Protein AF-A0A967UTP0-F1 (afdb_monomer)

Nearest PDB structures (foldseek):
  7y9i-assembly1_A  TM=1.629E-01  e=2.357E+00  Arabidopsis thaliana

Structure (mmCIF, N/CA/C/O backbone):
data_AF-A0A967UTP0-F1
#
_entry.id   AF-A0A967UTP0-F1
#
loop_
_atom_site.group_PDB
_atom_site.id
_atom_site.type_symbol
_atom_site.label_atom_id
_atom_site.label_alt_id
_atom_site.label_comp_id
_atom_site.label_asym_id
_atom_site.label_entity_id
_atom_site.label_seq_id
_atom_site.pdbx_PDB_ins_code
_atom_site.Cartn_x
_atom_site.Cartn_y
_atom_site.Cartn_z
_atom_site.occupancy
_atom_site.B_iso_or_equiv
_atom_site.auth_seq_id
_atom_site.auth_comp_id
_atom_site.auth_asym_id
_atom_site.auth_atom_id
_atom_site.pdbx_PDB_model_num
ATOM 1 N N . ALA A 1 1 ? -14.247 -12.650 -1.563 1.00 71.12 1 ALA A N 1
ATOM 2 C CA . ALA A 1 1 ? -13.526 -12.129 -0.381 1.00 71.12 1 ALA A CA 1
ATOM 3 C C . ALA A 1 1 ? -13.876 -10.672 -0.043 1.00 71.12 1 ALA A C 1
ATOM 5 O O . ALA A 1 1 ? -14.569 -10.024 -0.822 1.00 71.12 1 ALA A O 1
ATOM 6 N N . ASP A 1 2 ? -13.394 -10.163 1.104 1.00 83.12 2 ASP A N 1
ATOM 7 C CA . ASP A 1 2 ? -13.411 -8.725 1.447 1.00 83.12 2 ASP A CA 1
ATOM 8 C C . ASP A 1 2 ? -12.171 -7.983 0.901 1.00 83.12 2 ASP A C 1
ATOM 10 O O . ASP A 1 2 ? -12.246 -6.788 0.602 1.00 83.12 2 ASP A O 1
ATOM 14 N N . LEU A 1 3 ? -11.062 -8.710 0.730 1.00 87.00 3 LEU A N 1
ATOM 15 C CA . LEU A 1 3 ? -9.827 -8.279 0.077 1.00 87.00 3 LEU A CA 1
ATOM 16 C C . LEU A 1 3 ? -9.417 -9.326 -0.962 1.00 87.00 3 LEU A C 1
ATOM 18 O O . LEU A 1 3 ? -9.275 -10.500 -0.623 1.00 87.00 3 LEU A O 1
ATOM 22 N N . VAL A 1 4 ? -9.203 -8.899 -2.205 1.00 87.00 4 VAL A N 1
ATOM 23 C CA . VAL A 1 4 ? -8.601 -9.732 -3.254 1.00 87.00 4 VAL A CA 1
ATOM 24 C C . VAL A 1 4 ? -7.264 -9.123 -3.652 1.00 87.00 4 VAL A C 1
ATOM 26 O O . VAL A 1 4 ? -7.212 -7.946 -4.020 1.00 87.00 4 VAL A O 1
ATOM 29 N N . VAL A 1 5 ? -6.190 -9.908 -3.582 1.00 87.75 5 VAL A N 1
ATOM 30 C CA . VAL A 1 5 ? -4.840 -9.495 -3.981 1.00 87.75 5 VAL A CA 1
ATOM 31 C C . VAL A 1 5 ? -4.434 -10.245 -5.239 1.00 87.75 5 VAL A C 1
ATOM 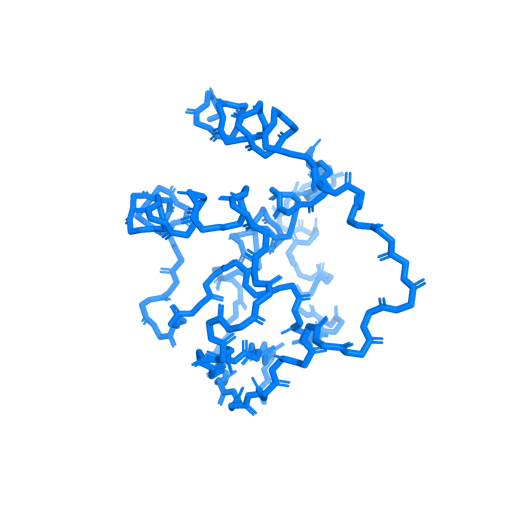33 O O . VAL A 1 5 ? -4.518 -11.470 -5.299 1.00 87.75 5 VAL A O 1
ATOM 36 N N . ALA A 1 6 ? -3.985 -9.515 -6.257 1.00 85.88 6 ALA A N 1
ATOM 37 C CA . ALA A 1 6 ? -3.407 -10.154 -7.424 1.00 85.88 6 ALA A CA 1
ATOM 38 C C . ALA A 1 6 ? -1.983 -10.616 -7.100 1.00 85.88 6 ALA A C 1
ATOM 40 O O . ALA A 1 6 ? -1.111 -9.788 -6.819 1.00 85.88 6 ALA A O 1
ATOM 41 N N . ARG A 1 7 ? -1.739 -11.924 -7.172 1.00 83.00 7 ARG A N 1
ATOM 42 C CA . ARG A 1 7 ? -0.394 -12.497 -7.119 1.00 83.00 7 ARG A CA 1
ATOM 43 C C . ARG A 1 7 ? 0.233 -12.336 -8.496 1.00 83.00 7 ARG A C 1
ATOM 45 O O . ARG A 1 7 ? -0.271 -12.905 -9.461 1.00 83.00 7 ARG A O 1
ATOM 52 N N . GLN A 1 8 ? 1.308 -11.559 -8.593 1.00 77.38 8 GLN A N 1
ATOM 53 C CA . GLN A 1 8 ? 2.049 -11.465 -9.847 1.00 77.38 8 GLN A CA 1
ATOM 54 C C . GLN A 1 8 ? 2.750 -12.798 -10.109 1.00 77.38 8 GLN A C 1
ATOM 56 O O . GLN A 1 8 ? 3.511 -13.270 -9.267 1.00 77.38 8 GLN A O 1
ATOM 61 N N . GLU A 1 9 ? 2.486 -13.403 -11.261 1.00 70.62 9 GLU A N 1
ATOM 62 C CA . GLU A 1 9 ? 3.318 -14.497 -11.756 1.00 70.62 9 GLU A CA 1
ATOM 63 C C . GLU A 1 9 ? 4.557 -13.894 -12.417 1.00 70.62 9 GLU A C 1
ATOM 65 O O . GLU A 1 9 ? 4.444 -12.993 -13.253 1.00 70.62 9 GLU A O 1
ATOM 70 N N . ASP A 1 10 ? 5.737 -14.323 -11.958 1.00 58.62 10 ASP A N 1
ATOM 71 C CA . ASP A 1 10 ? 7.025 -13.726 -12.306 1.00 58.62 10 ASP A CA 1
ATOM 72 C C . ASP A 1 10 ? 7.353 -13.938 -13.791 1.00 58.62 10 ASP A C 1
ATOM 74 O O . ASP A 1 10 ? 8.034 -14.875 -14.193 1.00 58.62 10 ASP A O 1
ATOM 78 N N . SER A 1 11 ? 6.882 -13.014 -14.623 1.00 56.06 11 SER A N 1
ATOM 79 C CA . SER A 1 11 ? 7.533 -12.681 -15.884 1.00 56.06 11 SER A CA 1
ATOM 80 C C . SER A 1 11 ? 8.600 -11.632 -15.570 1.00 56.06 11 SER A C 1
ATOM 82 O O . SER A 1 11 ? 8.323 -10.435 -15.517 1.00 56.06 11 SER A O 1
ATOM 84 N N . ASP A 1 12 ? 9.824 -12.092 -15.300 1.00 56.06 12 ASP A N 1
ATOM 85 C CA . ASP A 1 12 ? 10.982 -11.251 -14.942 1.00 56.06 12 ASP A CA 1
ATOM 86 C C . ASP A 1 12 ? 11.432 -10.303 -16.081 1.00 56.06 12 ASP A C 1
ATOM 88 O O . ASP A 1 12 ? 12.291 -9.432 -15.897 1.00 56.06 12 ASP A O 1
ATOM 92 N N . GLU A 1 13 ? 10.833 -10.427 -17.267 1.00 58.69 13 GLU A N 1
ATOM 93 C CA . GLU A 1 13 ? 11.103 -9.584 -18.425 1.00 58.69 13 GLU A CA 1
ATOM 94 C C . GLU A 1 13 ? 10.598 -8.145 -18.226 1.00 58.69 13 GLU A C 1
ATOM 96 O O . GLU A 1 13 ? 9.406 -7.853 -18.146 1.00 58.69 13 GLU A O 1
ATOM 101 N N . GLY A 1 14 ? 11.542 -7.199 -18.166 1.00 59.12 14 GLY A N 1
ATOM 102 C CA . GLY A 1 14 ? 11.248 -5.763 -18.185 1.00 59.12 14 GLY A CA 1
ATOM 103 C C . GLY A 1 14 ? 10.900 -5.132 -16.832 1.00 59.12 14 GLY A C 1
ATOM 104 O O . GLY A 1 14 ? 10.535 -3.949 -16.792 1.00 59.12 14 GLY A O 1
ATOM 105 N N . VAL A 1 15 ? 11.045 -5.855 -15.714 1.00 65.50 15 VAL A N 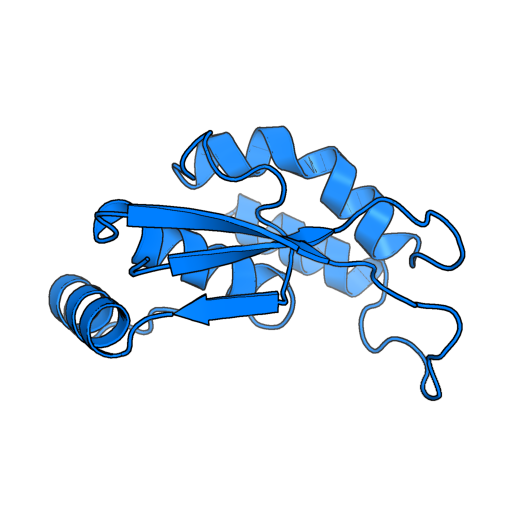1
ATOM 106 C CA . VAL A 1 15 ? 10.814 -5.276 -14.381 1.00 65.50 15 VAL A CA 1
ATOM 107 C C . VAL A 1 15 ? 11.847 -4.174 -14.088 1.00 65.50 15 VAL A C 1
ATOM 109 O O . VAL A 1 15 ? 13.057 -4.417 -14.151 1.00 65.50 15 VAL A O 1
ATOM 112 N N . PRO A 1 16 ? 11.421 -2.948 -13.715 1.00 68.12 16 PRO A N 1
ATOM 113 C CA . PRO A 1 16 ? 12.352 -1.890 -13.341 1.00 68.12 16 PRO A CA 1
ATOM 114 C C . PRO A 1 16 ? 13.244 -2.313 -12.166 1.00 68.12 16 PRO A C 1
ATOM 116 O O . PRO A 1 16 ? 12.743 -2.800 -11.153 1.00 68.12 16 PRO A O 1
ATOM 119 N N . LEU A 1 17 ? 14.552 -2.035 -12.248 1.00 68.69 17 LEU A N 1
ATOM 120 C CA . LEU A 1 17 ? 15.529 -2.333 -11.183 1.00 68.69 17 LEU A CA 1
ATOM 121 C C . LEU A 1 17 ? 15.085 -1.820 -9.802 1.00 68.69 17 LEU A C 1
ATOM 123 O O . LEU A 1 17 ? 15.297 -2.484 -8.793 1.00 68.69 17 LEU A O 1
ATOM 127 N N . ALA A 1 18 ? 14.397 -0.675 -9.775 1.00 68.75 18 ALA A N 1
ATOM 128 C CA . ALA A 1 18 ? 13.789 -0.107 -8.577 1.00 68.75 18 ALA A CA 1
ATOM 129 C C . ALA A 1 18 ? 12.842 -1.083 -7.867 1.00 68.75 18 ALA A C 1
ATOM 131 O O . ALA A 1 18 ? 12.983 -1.315 -6.671 1.00 68.75 18 ALA A O 1
ATOM 132 N N . LEU A 1 19 ? 11.914 -1.690 -8.611 1.00 69.38 19 LEU A N 1
ATOM 133 C CA . LEU A 1 19 ? 10.956 -2.641 -8.053 1.00 69.38 19 LEU A CA 1
ATOM 134 C C . LEU A 1 19 ? 11.647 -3.938 -7.625 1.00 69.38 19 LEU A C 1
ATOM 136 O O . LEU A 1 19 ? 11.263 -4.500 -6.607 1.00 69.38 19 LEU A O 1
ATOM 140 N N . ARG A 1 20 ? 12.698 -4.378 -8.335 1.00 73.31 20 ARG A N 1
ATOM 141 C CA . ARG A 1 20 ? 13.487 -5.564 -7.946 1.00 73.31 20 ARG A CA 1
ATOM 142 C C . ARG A 1 20 ? 14.172 -5.376 -6.590 1.00 73.31 20 ARG A C 1
ATOM 144 O O . ARG A 1 20 ? 14.160 -6.286 -5.766 1.00 73.31 20 ARG A O 1
ATOM 151 N N . CYS A 1 21 ? 14.746 -4.199 -6.337 1.00 69.75 21 CYS A N 1
ATOM 152 C CA . CYS A 1 21 ? 15.378 -3.890 -5.053 1.00 69.75 21 CYS A CA 1
ATOM 153 C C . CYS A 1 21 ? 14.360 -3.829 -3.908 1.00 69.75 21 CYS A C 1
ATOM 155 O O . CYS A 1 21 ? 14.586 -4.450 -2.874 1.00 69.75 21 CYS A O 1
ATOM 157 N N . VAL A 1 22 ? 13.228 -3.144 -4.102 1.00 70.50 22 VAL A N 1
ATOM 158 C CA . VAL A 1 22 ? 12.169 -3.088 -3.077 1.00 70.50 22 VAL A CA 1
ATOM 159 C C . VAL A 1 22 ? 11.591 -4.485 -2.829 1.00 70.50 22 VAL A C 1
ATOM 161 O O . VAL A 1 22 ? 11.367 -4.855 -1.679 1.00 70.50 22 VAL A O 1
ATOM 164 N N . ARG A 1 23 ? 11.448 -5.308 -3.881 1.00 74.25 23 ARG A N 1
ATOM 165 C CA . ARG A 1 23 ? 10.988 -6.694 -3.753 1.00 74.25 23 ARG A CA 1
ATOM 166 C C . ARG A 1 23 ? 11.896 -7.560 -2.884 1.00 74.25 23 ARG A C 1
ATOM 168 O O . ARG A 1 23 ? 11.404 -8.368 -2.111 1.00 74.25 23 ARG A O 1
ATOM 175 N N . ARG A 1 24 ? 13.213 -7.349 -2.922 1.00 72.62 24 ARG A N 1
ATOM 176 C CA . ARG A 1 24 ? 14.143 -8.037 -2.009 1.00 72.62 24 ARG A CA 1
ATOM 177 C C . ARG A 1 24 ? 13.970 -7.630 -0.541 1.00 72.62 24 ARG A C 1
ATOM 179 O O . ARG A 1 24 ? 14.308 -8.414 0.336 1.00 72.62 24 ARG A O 1
ATOM 186 N N . GLY A 1 25 ? 13.431 -6.440 -0.276 1.00 68.56 25 GLY A N 1
ATOM 187 C CA . GLY A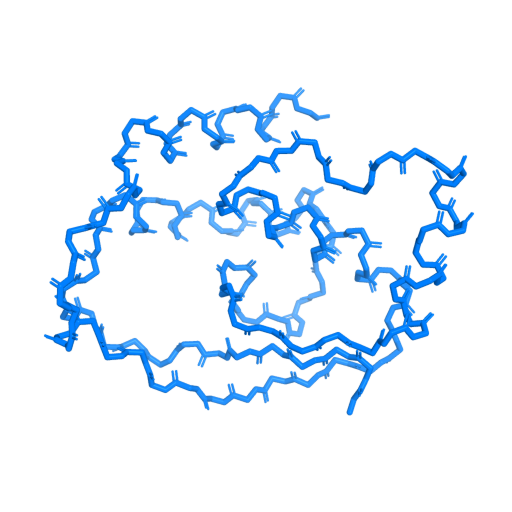 1 25 ? 13.111 -5.958 1.070 1.00 68.56 25 GLY A CA 1
ATOM 188 C C . GLY A 1 25 ? 11.747 -6.410 1.612 1.00 68.56 25 GLY A C 1
ATOM 189 O O . GLY A 1 25 ? 11.475 -6.180 2.791 1.00 68.56 25 GLY A O 1
ATOM 190 N N . LEU A 1 26 ? 10.904 -7.074 0.800 1.00 69.12 26 LEU A N 1
ATOM 191 C CA . LEU A 1 26 ? 9.571 -7.562 1.201 1.00 69.12 26 LEU A CA 1
ATOM 192 C C . LEU A 1 26 ? 9.525 -8.269 2.560 1.00 69.12 26 LEU A C 1
ATOM 194 O O . LEU A 1 26 ? 8.667 -7.904 3.362 1.00 69.12 26 LEU A O 1
ATOM 198 N N . PRO A 1 27 ? 10.376 -9.281 2.838 1.00 69.00 27 PRO A N 1
ATOM 199 C CA . PRO A 1 27 ? 10.199 -10.105 4.032 1.00 69.00 27 PRO A CA 1
ATOM 200 C C . PRO A 1 27 ? 10.388 -9.304 5.323 1.00 69.00 27 PRO A C 1
ATOM 202 O O . PRO A 1 27 ? 9.798 -9.631 6.349 1.00 69.00 27 PRO A O 1
ATOM 205 N N . TRP A 1 28 ? 11.173 -8.226 5.275 1.00 71.19 28 TRP A N 1
ATOM 206 C CA . TRP A 1 28 ? 11.364 -7.337 6.418 1.00 71.19 28 TRP A CA 1
ATOM 207 C C . TRP A 1 28 ? 10.177 -6.384 6.601 1.00 71.19 28 TRP A C 1
ATOM 209 O O . TRP A 1 28 ? 9.725 -6.150 7.721 1.00 71.19 28 TRP A O 1
ATOM 219 N N . LEU A 1 29 ? 9.619 -5.890 5.492 1.00 71.00 29 LEU A N 1
ATOM 220 C CA . LEU A 1 29 ? 8.431 -5.037 5.496 1.00 71.00 29 LEU A CA 1
ATOM 221 C C . LEU A 1 29 ? 7.172 -5.791 5.940 1.00 71.00 29 LEU A C 1
ATOM 223 O O . LEU A 1 29 ? 6.421 -5.272 6.757 1.00 71.00 29 LEU A O 1
ATOM 227 N N . GLY A 1 30 ? 6.962 -7.022 5.468 1.00 70.12 30 GLY A N 1
ATOM 228 C CA . GLY A 1 30 ? 5.807 -7.834 5.866 1.00 70.12 30 GLY A CA 1
ATOM 229 C C . GLY A 1 30 ? 5.715 -8.023 7.381 1.00 70.12 30 GLY A C 1
ATOM 230 O O . GLY A 1 30 ? 4.640 -7.868 7.952 1.00 70.12 30 GLY A O 1
ATOM 231 N N . ARG A 1 31 ? 6.864 -8.241 8.039 1.00 72.44 31 ARG A N 1
ATOM 232 C CA . ARG A 1 31 ? 6.958 -8.355 9.504 1.00 72.44 31 ARG A CA 1
ATOM 233 C C . ARG A 1 31 ? 6.671 -7.041 10.225 1.00 72.44 31 ARG A C 1
ATOM 235 O O . ARG A 1 31 ? 6.001 -7.054 11.247 1.00 72.44 31 ARG A O 1
ATOM 242 N N . LYS A 1 32 ? 7.173 -5.915 9.709 1.00 77.38 32 LYS A N 1
ATOM 243 C CA . LYS A 1 32 ? 6.981 -4.596 10.334 1.00 77.38 32 LYS A CA 1
ATOM 244 C C . LYS A 1 32 ? 5.528 -4.111 10.252 1.00 77.38 32 LYS A C 1
ATOM 246 O O . LYS A 1 32 ? 5.067 -3.435 11.162 1.00 77.38 32 LYS A O 1
ATOM 251 N N . PHE A 1 33 ? 4.828 -4.438 9.167 1.00 75.31 33 PHE A N 1
ATOM 252 C CA . PHE A 1 33 ? 3.465 -3.971 8.889 1.00 75.31 33 PHE A CA 1
ATOM 253 C C . PHE A 1 33 ? 2.378 -5.010 9.200 1.00 75.31 33 PHE A C 1
ATOM 255 O O . PHE A 1 33 ? 1.249 -4.842 8.746 1.00 75.31 33 PHE A O 1
ATOM 262 N N . GLU A 1 34 ? 2.724 -6.077 9.934 1.00 75.94 34 GLU A N 1
ATOM 263 C CA . GLU A 1 34 ? 1.804 -7.146 10.363 1.00 75.94 34 GLU A CA 1
ATOM 264 C C . GLU A 1 34 ? 0.934 -7.689 9.218 1.00 75.94 34 GLU A C 1
ATOM 266 O O . GLU A 1 34 ? -0.261 -7.955 9.361 1.00 75.94 34 GLU A O 1
ATOM 271 N N . ILE A 1 35 ? 1.534 -7.822 8.033 1.00 79.81 35 ILE A N 1
ATOM 272 C CA . ILE A 1 35 ? 0.799 -8.260 6.852 1.00 79.81 35 ILE A CA 1
ATOM 273 C C . ILE A 1 35 ? 0.516 -9.761 6.989 1.00 79.81 35 ILE A C 1
ATOM 275 O O . ILE A 1 35 ? 1.440 -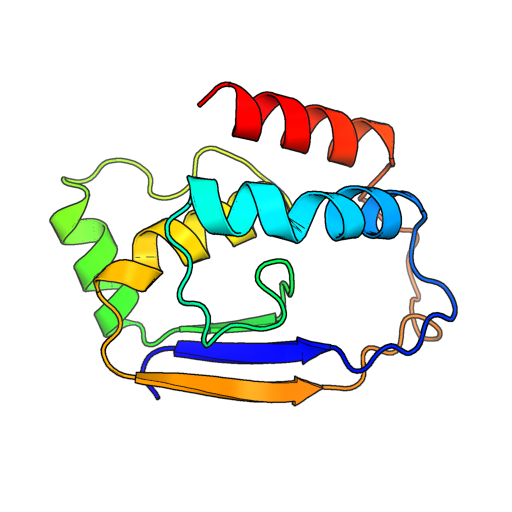10.514 7.302 1.00 79.81 35 ILE A O 1
ATOM 279 N N . PRO A 1 36 ? -0.722 -10.222 6.723 1.00 76.38 36 PRO A N 1
ATOM 280 C CA . PRO A 1 36 ? -1.058 -11.635 6.791 1.00 76.38 36 PRO A CA 1
ATOM 281 C C . PRO A 1 36 ? -0.137 -12.466 5.897 1.00 76.38 36 PRO A C 1
ATOM 283 O O . PRO A 1 36 ? 0.008 -12.162 4.713 1.00 76.38 36 PRO A O 1
ATOM 286 N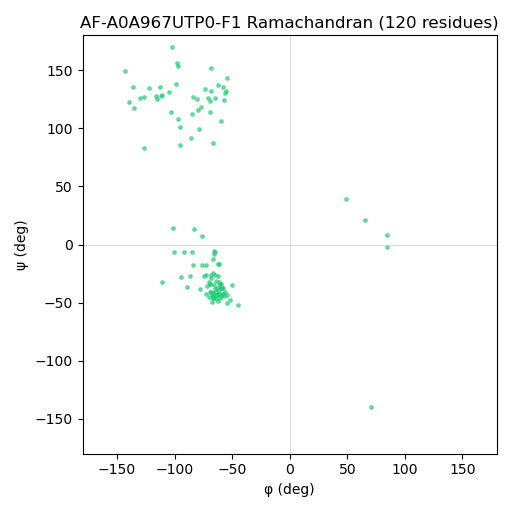 N . GLU A 1 37 ? 0.413 -13.558 6.432 1.00 74.19 37 GLU A N 1
ATOM 287 C CA . GLU A 1 37 ? 1.275 -14.489 5.681 1.00 74.19 37 GLU A CA 1
ATOM 288 C C . GLU A 1 37 ? 0.559 -15.145 4.490 1.00 74.19 37 GLU A C 1
ATOM 290 O O . GLU A 1 37 ? 1.198 -15.652 3.576 1.00 74.19 37 GLU A O 1
ATOM 295 N N . THR A 1 38 ? -0.777 -15.095 4.465 1.00 77.06 38 THR A N 1
ATOM 296 C CA . THR A 1 38 ? -1.605 -15.516 3.325 1.00 77.06 38 THR A CA 1
ATOM 297 C C . THR A 1 38 ? -1.351 -14.679 2.065 1.00 77.06 38 THR A C 1
ATOM 299 O O . THR A 1 38 ? -1.750 -15.091 0.982 1.00 77.06 38 THR A O 1
ATOM 302 N N . ILE A 1 39 ? -0.728 -13.501 2.192 1.00 78.88 39 ILE A N 1
ATOM 303 C CA . ILE A 1 39 ? -0.429 -12.615 1.068 1.00 78.88 39 ILE A CA 1
ATOM 304 C C . ILE A 1 39 ? 1.013 -12.836 0.606 1.00 78.88 39 ILE A C 1
ATOM 306 O O . ILE A 1 39 ? 1.962 -12.386 1.246 1.00 78.88 39 ILE A O 1
ATOM 310 N N . SER A 1 40 ? 1.165 -13.463 -0.555 1.00 76.12 40 SER A N 1
ATOM 311 C CA . SER A 1 40 ? 2.446 -13.761 -1.190 1.00 76.12 40 SER A CA 1
ATOM 312 C C . SER A 1 40 ? 3.131 -12.502 -1.744 1.00 76.12 40 SER A C 1
ATOM 314 O O . SER A 1 40 ? 4.355 -12.395 -1.690 1.00 76.12 40 SER A O 1
ATOM 316 N N . ASP A 1 41 ? 2.363 -11.530 -2.270 1.00 77.62 41 ASP A N 1
ATOM 317 C CA . ASP A 1 41 ? 2.897 -10.266 -2.822 1.00 77.62 41 ASP A CA 1
ATOM 318 C C . ASP A 1 41 ? 2.242 -8.998 -2.215 1.00 77.62 41 ASP A C 1
ATOM 320 O O . ASP A 1 41 ? 1.347 -8.369 -2.804 1.00 77.62 41 ASP A O 1
ATOM 324 N N . PRO A 1 42 ? 2.720 -8.543 -1.041 1.00 76.62 42 PRO A N 1
ATOM 325 C CA . PRO A 1 42 ? 2.315 -7.281 -0.423 1.00 76.62 42 PRO A CA 1
ATOM 326 C C . PRO A 1 42 ? 2.716 -6.014 -1.188 1.00 76.62 42 PRO A C 1
ATOM 328 O O . PRO A 1 42 ? 2.246 -4.931 -0.833 1.00 76.62 42 PRO A O 1
ATOM 331 N N . LEU A 1 43 ? 3.490 -6.089 -2.274 1.00 75.25 43 LEU A N 1
ATOM 332 C CA . LEU A 1 43 ? 3.786 -4.923 -3.119 1.00 75.25 43 LEU A CA 1
ATOM 333 C C . LEU A 1 43 ? 2.951 -4.855 -4.399 1.00 75.25 43 LEU A C 1
ATOM 335 O O . LEU A 1 43 ? 2.999 -3.842 -5.100 1.00 75.25 43 LEU A O 1
ATOM 339 N N . SER A 1 44 ? 2.153 -5.883 -4.689 1.00 79.56 44 SER A N 1
ATOM 340 C CA . SER A 1 44 ? 1.253 -5.890 -5.840 1.00 79.56 44 SER A CA 1
ATOM 341 C C . SER A 1 44 ? 0.234 -4.748 -5.781 1.00 79.56 44 SER A C 1
ATOM 343 O O . SER A 1 44 ? -0.732 -4.784 -5.031 1.00 79.56 44 SER A O 1
ATOM 345 N N . GLY A 1 45 ? 0.397 -3.718 -6.611 1.00 79.56 45 GLY A N 1
ATOM 346 C CA . GLY A 1 45 ? -0.547 -2.593 -6.653 1.00 79.56 45 GLY A CA 1
ATOM 347 C C . GLY A 1 45 ? -1.954 -2.952 -7.155 1.00 79.56 45 GLY A C 1
ATOM 348 O O . GLY A 1 45 ? -2.847 -2.110 -7.098 1.00 79.56 45 GLY A O 1
ATOM 349 N N . LEU A 1 46 ? -2.165 -4.172 -7.660 1.00 85.75 46 LEU A N 1
ATOM 350 C CA . LEU A 1 46 ? -3.446 -4.626 -8.192 1.00 85.75 46 LEU A CA 1
ATOM 351 C C . LEU A 1 46 ? -4.222 -5.389 -7.112 1.00 85.75 46 LEU A C 1
ATOM 353 O O . LEU A 1 46 ? -3.950 -6.555 -6.827 1.00 85.75 46 LEU A O 1
ATOM 357 N N . ARG A 1 47 ? -5.189 -4.706 -6.493 1.00 88.69 47 ARG A N 1
ATOM 358 C CA . ARG A 1 47 ? -6.028 -5.253 -5.419 1.00 88.69 47 ARG A CA 1
ATOM 359 C C . ARG A 1 47 ? -7.452 -4.737 -5.519 1.00 88.69 47 ARG A C 1
ATOM 361 O O . ARG A 1 47 ? -7.673 -3.597 -5.923 1.00 88.69 47 ARG A O 1
ATOM 368 N N . ALA A 1 48 ? -8.402 -5.553 -5.086 1.00 90.75 48 ALA A N 1
ATOM 369 C CA . ALA A 1 48 ? -9.786 -5.145 -4.916 1.00 90.75 48 ALA A CA 1
ATOM 370 C C . ALA A 1 48 ? -10.142 -5.136 -3.428 1.00 90.75 48 ALA A C 1
ATOM 372 O O . ALA A 1 48 ? -9.959 -6.129 -2.722 1.00 90.75 48 ALA A O 1
ATOM 373 N N . TYR A 1 49 ? -10.678 -4.008 -2.968 1.00 91.12 49 TYR A N 1
ATOM 374 C CA . TYR A 1 49 ? -11.125 -3.813 -1.594 1.00 91.12 49 TYR A CA 1
ATOM 375 C C . TYR A 1 49 ? -12.638 -3.658 -1.565 1.00 91.12 49 TYR A C 1
ATOM 377 O O . TYR A 1 49 ? -13.213 -2.885 -2.336 1.00 91.12 49 TYR A O 1
ATOM 385 N N . ARG A 1 50 ? -13.303 -4.328 -0.624 1.00 91.81 50 ARG A N 1
ATOM 386 C CA . ARG A 1 50 ? -14.709 -4.040 -0.346 1.00 91.81 50 ARG A CA 1
ATOM 387 C C . ARG A 1 50 ? -14.836 -2.646 0.279 1.00 91.81 50 ARG A C 1
ATOM 389 O O . ARG A 1 50 ? -14.181 -2.328 1.265 1.00 91.81 50 ARG A O 1
ATOM 396 N N . VAL A 1 51 ? -15.755 -1.824 -0.226 1.00 91.62 51 VAL A N 1
ATOM 397 C CA . VAL A 1 51 ? -15.961 -0.451 0.284 1.00 91.62 51 VAL A CA 1
ATOM 398 C C . VAL A 1 51 ? -16.296 -0.426 1.782 1.00 91.62 51 VAL A C 1
ATOM 400 O O . VAL A 1 51 ? -15.822 0.443 2.509 1.00 91.62 51 VAL A O 1
ATOM 403 N N . GLY A 1 52 ? -17.079 -1.392 2.275 1.00 90.31 52 GLY A N 1
ATOM 404 C CA . GLY A 1 52 ? -17.406 -1.500 3.703 1.00 90.31 52 GLY A CA 1
ATOM 405 C C . GLY A 1 52 ? -16.185 -1.725 4.603 1.00 90.31 52 GLY A C 1
ATOM 406 O O . GLY A 1 52 ? -16.149 -1.211 5.719 1.00 90.31 52 GLY A O 1
ATOM 407 N N . LEU A 1 53 ? -15.170 -2.430 4.096 1.00 91.56 53 LEU A N 1
ATOM 408 C CA . LEU A 1 53 ? -13.904 -2.667 4.786 1.00 91.56 53 LEU A CA 1
ATOM 409 C C . LEU A 1 53 ? -13.088 -1.371 4.888 1.00 91.56 53 LEU A C 1
ATOM 411 O O . LEU A 1 53 ? -12.642 -1.021 5.976 1.00 91.56 53 LEU A O 1
ATOM 415 N N . LEU A 1 54 ? -12.988 -0.609 3.794 1.00 90.94 54 LEU A N 1
ATOM 416 C CA . LEU A 1 54 ? -12.327 0.703 3.799 1.00 90.94 54 LEU A CA 1
ATOM 417 C C . LEU A 1 54 ? -13.008 1.673 4.770 1.00 90.94 54 LEU A C 1
ATOM 419 O O . LEU A 1 54 ? -12.343 2.298 5.589 1.00 90.94 54 LEU A O 1
ATOM 423 N N . LYS A 1 55 ? -14.345 1.745 4.744 1.00 91.19 55 LYS A N 1
ATOM 424 C CA . LYS A 1 55 ? -15.114 2.584 5.680 1.00 91.19 55 LYS A CA 1
ATOM 425 C C . LYS A 1 55 ? -14.864 2.205 7.139 1.00 91.19 55 LYS A C 1
ATOM 427 O O . LYS A 1 55 ? -14.829 3.079 8.001 1.00 91.19 55 LYS A O 1
ATOM 432 N N . ARG A 1 56 ? -14.715 0.910 7.424 1.00 90.75 56 ARG A N 1
ATOM 433 C CA . ARG A 1 56 ? -14.398 0.418 8.765 1.00 90.75 56 ARG A CA 1
ATOM 434 C C . ARG A 1 56 ? -12.991 0.835 9.191 1.00 90.75 56 ARG A C 1
ATOM 436 O O . ARG A 1 56 ? -12.868 1.418 10.261 1.00 90.75 56 ARG A O 1
ATOM 443 N N . ALA A 1 57 ? -11.992 0.618 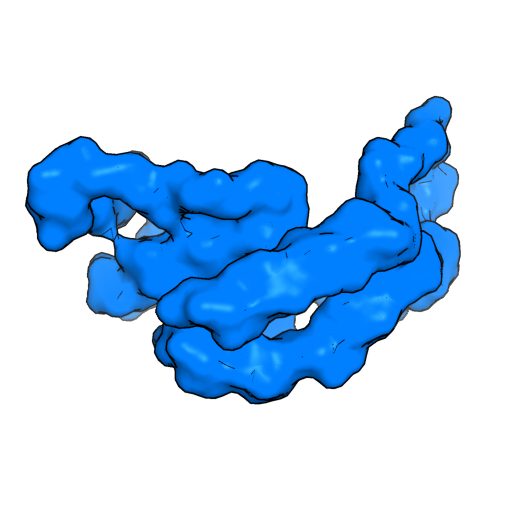8.337 1.00 90.69 57 ALA A N 1
ATOM 444 C CA . ALA A 1 57 ? -10.614 1.028 8.596 1.00 90.69 57 ALA A CA 1
ATOM 445 C C . ALA A 1 57 ? -10.512 2.542 8.852 1.00 90.69 57 ALA A C 1
ATOM 447 O O . ALA A 1 57 ? -9.908 2.968 9.828 1.00 90.69 57 ALA A O 1
ATOM 448 N N . MET A 1 58 ? -11.189 3.367 8.044 1.00 90.38 58 MET A N 1
ATOM 449 C CA . MET A 1 58 ? -11.223 4.825 8.242 1.00 90.38 58 MET A CA 1
ATOM 450 C C . MET A 1 58 ? -11.854 5.235 9.578 1.00 90.38 58 MET A C 1
ATOM 452 O O . MET A 1 58 ? -11.383 6.170 10.221 1.00 90.38 58 MET A O 1
ATOM 456 N N . ARG A 1 59 ? -12.926 4.550 9.996 1.00 90.19 59 ARG A N 1
ATOM 457 C CA . ARG A 1 59 ? -13.605 4.830 11.267 1.00 90.19 59 ARG A CA 1
ATOM 458 C C . ARG A 1 59 ? -12.742 4.443 12.467 1.00 90.19 59 ARG A C 1
ATOM 460 O O . ARG A 1 59 ? -12.715 5.181 13.443 1.00 90.19 59 ARG A O 1
ATOM 467 N N . GLU A 1 60 ? -12.057 3.303 12.398 1.00 88.56 60 GLU A N 1
ATOM 468 C CA . GLU A 1 60 ? -11.171 2.828 13.469 1.00 88.56 60 GLU A CA 1
ATOM 469 C C . GLU A 1 60 ? -9.869 3.652 13.541 1.00 88.56 60 GLU A C 1
ATOM 471 O O . GLU A 1 60 ? -9.342 3.849 14.629 1.00 88.56 60 GLU A O 1
ATOM 476 N N . ASN A 1 61 ? -9.428 4.254 12.428 1.00 86.81 61 ASN A N 1
ATOM 477 C CA . ASN A 1 61 ? -8.295 5.190 12.386 1.00 86.81 61 ASN A CA 1
ATOM 478 C C . ASN A 1 61 ? -8.615 6.601 12.932 1.00 86.81 61 ASN A C 1
ATOM 480 O O . ASN A 1 61 ? -7.816 7.521 12.776 1.00 86.81 61 ASN A O 1
ATOM 484 N N . GLY A 1 62 ? -9.796 6.818 13.522 1.00 84.62 62 GLY A N 1
ATOM 485 C CA . GLY A 1 62 ? -10.123 8.066 14.222 1.00 84.62 62 GLY A CA 1
ATOM 486 C C . GLY A 1 62 ? -10.197 9.321 13.343 1.00 84.62 62 GLY A C 1
ATOM 487 O O . GLY A 1 62 ? -10.081 10.426 13.860 1.00 84.62 62 GLY A O 1
ATOM 488 N N . GLY A 1 63 ? -10.387 9.175 12.026 1.00 79.75 63 GLY A N 1
ATOM 489 C CA . GLY A 1 63 ? -10.442 10.304 11.086 1.00 79.75 63 GLY A CA 1
ATOM 490 C C . GLY A 1 63 ? -9.080 10.792 10.579 1.00 79.75 63 GLY A C 1
ATOM 491 O O . GLY A 1 63 ? -9.043 11.665 9.712 1.00 79.75 63 GLY A O 1
ATOM 492 N N . GLU A 1 64 ? -7.977 10.201 11.042 1.00 86.44 64 GLU A N 1
ATOM 493 C CA . GLU A 1 64 ? -6.648 10.470 10.498 1.00 86.44 64 GLU A CA 1
ATOM 494 C C . GLU A 1 64 ? -6.510 9.929 9.060 1.00 86.44 64 GLU A C 1
ATOM 496 O O . GLU A 1 64 ? -7.143 8.923 8.700 1.00 86.44 64 GLU A O 1
ATOM 501 N N . PRO A 1 65 ? -5.652 10.538 8.219 1.00 85.00 65 PRO A N 1
ATOM 502 C CA . PRO A 1 65 ? -5.349 10.006 6.897 1.00 85.00 65 PRO A CA 1
ATOM 503 C C . PRO A 1 65 ? -4.800 8.576 6.986 1.00 85.00 65 PRO A C 1
ATOM 505 O O . PRO A 1 65 ? -3.786 8.329 7.640 1.00 85.00 65 PRO A O 1
ATOM 508 N N . LEU A 1 66 ? -5.442 7.633 6.284 1.00 84.81 66 LEU A N 1
ATOM 509 C CA . LEU A 1 66 ? -4.952 6.249 6.191 1.00 84.81 66 LEU A CA 1
ATOM 510 C C . LEU A 1 66 ? -3.593 6.167 5.484 1.00 84.81 66 LEU A C 1
ATOM 512 O O . LEU A 1 66 ? -2.791 5.287 5.785 1.00 84.81 66 LEU A O 1
ATOM 516 N N . LEU A 1 67 ? -3.351 7.077 4.538 1.00 89.00 67 LEU A N 1
ATOM 517 C CA . LEU A 1 67 ? -2.157 7.109 3.699 1.00 89.00 67 LEU A CA 1
ATOM 518 C C . LEU A 1 67 ? -1.371 8.381 3.988 1.00 89.00 67 LEU A C 1
ATOM 520 O O . LEU A 1 67 ? -1.922 9.482 3.923 1.00 89.00 67 LEU A O 1
ATOM 524 N N . ARG A 1 68 ? -0.083 8.223 4.274 1.00 86.00 68 ARG A N 1
ATOM 525 C CA . ARG A 1 68 ? 0.875 9.322 4.454 1.00 86.00 68 ARG A CA 1
ATOM 526 C C . ARG A 1 68 ? 1.882 9.356 3.315 1.00 86.00 68 ARG A C 1
ATOM 528 O O . ARG A 1 68 ? 2.321 10.431 2.912 1.00 86.00 68 ARG A O 1
ATOM 535 N N . HIS A 1 69 ? 2.211 8.191 2.765 1.00 85.06 69 HIS A N 1
ATOM 536 C CA . HIS A 1 69 ? 3.137 8.068 1.654 1.00 85.06 69 HIS A CA 1
ATOM 537 C C . HIS A 1 69 ? 2.404 7.982 0.312 1.00 85.06 69 HIS A C 1
ATOM 539 O O . HIS A 1 69 ? 1.261 7.537 0.198 1.00 85.06 69 HIS A O 1
ATOM 545 N N . SER A 1 70 ? 3.097 8.403 -0.743 1.00 81.44 70 SER A N 1
ATOM 546 C CA . SER A 1 70 ? 2.612 8.296 -2.120 1.00 81.44 70 SER A CA 1
ATOM 547 C C . SER A 1 70 ? 3.274 7.122 -2.847 1.00 81.44 70 SER A C 1
ATOM 549 O O . SER A 1 70 ? 4.216 6.505 -2.351 1.00 81.44 70 SER A O 1
ATOM 551 N N . GLY A 1 71 ? 2.782 6.785 -4.040 1.00 80.50 71 GLY A N 1
ATOM 552 C CA . GLY A 1 71 ? 3.394 5.745 -4.865 1.00 80.50 71 GLY A CA 1
ATOM 553 C C . GLY A 1 71 ? 3.210 4.335 -4.299 1.00 80.50 71 GLY A C 1
ATOM 554 O O . GLY A 1 71 ? 2.130 3.974 -3.838 1.00 80.50 71 GLY A O 1
ATOM 555 N N . TRP A 1 72 ? 4.255 3.511 -4.393 1.00 80.31 72 TRP A N 1
ATOM 556 C CA . TRP A 1 72 ? 4.192 2.107 -3.975 1.00 80.31 72 TRP A CA 1
ATOM 557 C C . TRP A 1 72 ? 4.096 1.965 -2.447 1.00 80.31 72 TRP A C 1
ATOM 559 O O . TRP A 1 72 ? 3.419 1.060 -1.968 1.00 80.31 72 TRP A O 1
ATOM 569 N N . ALA A 1 73 ? 4.705 2.885 -1.691 1.00 83.44 73 ALA A N 1
ATOM 570 C CA . ALA A 1 73 ? 4.663 2.900 -0.231 1.00 83.44 73 ALA A CA 1
ATOM 571 C C . ALA A 1 73 ? 3.238 3.132 0.288 1.00 83.44 73 ALA A C 1
ATOM 573 O O . ALA A 1 73 ? 2.770 2.385 1.141 1.00 83.44 73 ALA A O 1
ATOM 574 N N . GLY A 1 74 ? 2.497 4.075 -0.306 1.00 86.44 74 GLY A N 1
ATOM 575 C CA . GLY A 1 74 ? 1.082 4.279 0.025 1.00 86.44 74 GLY A CA 1
ATOM 576 C C . GLY A 1 74 ? 0.223 3.037 -0.242 1.00 86.44 74 GLY A C 1
ATOM 577 O O . GLY A 1 74 ? -0.694 2.735 0.515 1.00 86.44 74 GLY A O 1
ATOM 578 N N . SER A 1 75 ? 0.543 2.247 -1.273 1.00 87.25 75 SER A N 1
ATOM 579 C CA . SER A 1 75 ? -0.163 0.981 -1.506 1.00 87.25 75 SER A CA 1
ATOM 580 C C . SER A 1 75 ? 0.074 -0.043 -0.393 1.00 87.25 75 SER A C 1
ATOM 582 O O . SER A 1 75 ? -0.832 -0.826 -0.107 1.00 87.25 75 SER A O 1
ATOM 584 N N . LEU A 1 76 ? 1.272 -0.062 0.192 1.00 86.06 76 LEU A N 1
ATOM 585 C CA . LEU A 1 76 ? 1.611 -0.934 1.313 1.00 86.06 76 LEU A CA 1
ATOM 586 C C . LEU A 1 76 ? 0.939 -0.451 2.603 1.00 86.06 76 LEU A C 1
ATOM 588 O O . LEU A 1 76 ? 0.364 -1.262 3.319 1.00 86.06 76 LEU A O 1
ATOM 592 N N . GLU A 1 77 ? 0.939 0.861 2.857 1.00 87.88 77 GLU A N 1
ATOM 593 C CA . GLU A 1 77 ? 0.225 1.460 3.993 1.00 87.88 77 GLU A CA 1
ATOM 594 C C . GLU A 1 77 ? -1.268 1.147 3.955 1.00 87.88 77 GLU A C 1
ATOM 596 O O . GLU A 1 77 ? -1.846 0.779 4.974 1.00 87.88 77 GLU A O 1
ATOM 601 N N . LEU A 1 78 ? -1.886 1.233 2.772 1.00 89.56 78 LEU A N 1
ATOM 602 C CA . LEU A 1 78 ? -3.290 0.874 2.608 1.00 89.56 78 LEU A CA 1
ATOM 603 C C . LEU A 1 78 ? -3.537 -0.587 2.984 1.00 89.56 78 LEU A C 1
ATOM 605 O O . LEU A 1 78 ? -4.520 -0.897 3.651 1.00 89.56 78 LEU A O 1
ATOM 609 N N . LEU A 1 79 ? -2.657 -1.489 2.541 1.00 88.69 79 LEU A N 1
ATOM 610 C CA . LEU A 1 79 ? -2.765 -2.905 2.864 1.00 88.69 79 LEU A CA 1
ATOM 611 C C . LEU A 1 79 ? -2.607 -3.138 4.369 1.00 88.69 79 LEU A C 1
ATOM 613 O O . LEU A 1 79 ? -3.437 -3.831 4.947 1.00 88.69 79 LEU A O 1
ATOM 617 N N . ALA A 1 80 ? -1.603 -2.524 4.992 1.00 87.75 80 ALA A N 1
ATOM 618 C CA . ALA A 1 80 ? -1.342 -2.632 6.423 1.00 87.75 80 ALA A CA 1
ATOM 619 C C . ALA A 1 80 ? -2.507 -2.092 7.266 1.00 87.75 80 ALA A C 1
ATOM 621 O O . ALA A 1 80 ? -2.931 -2.733 8.218 1.00 87.75 80 ALA A O 1
ATOM 622 N N . ALA A 1 81 ? -3.089 -0.953 6.881 1.00 89.19 81 ALA A N 1
ATOM 623 C CA . ALA A 1 81 ? -4.223 -0.367 7.591 1.00 89.19 81 ALA A CA 1
ATOM 624 C C . ALA A 1 81 ? -5.506 -1.200 7.457 1.00 89.19 81 ALA A C 1
ATOM 626 O O . ALA A 1 81 ? -6.371 -1.169 8.324 1.00 89.19 81 ALA A O 1
ATOM 627 N N . VAL A 1 82 ? -5.664 -1.934 6.354 1.00 89.69 82 VAL A N 1
ATOM 628 C CA . VAL A 1 82 ? -6.878 -2.707 6.066 1.00 89.69 82 VAL A CA 1
ATOM 629 C C . VAL A 1 82 ? -6.768 -4.165 6.525 1.00 89.69 82 VAL A C 1
ATOM 631 O O . VAL A 1 82 ? -7.786 -4.786 6.852 1.00 89.69 82 VAL A O 1
ATOM 634 N N . ALA A 1 83 ? -5.556 -4.718 6.569 1.00 86.88 83 ALA A N 1
ATOM 635 C CA . ALA A 1 83 ? -5.291 -6.107 6.923 1.00 86.88 83 ALA A CA 1
ATOM 636 C C . ALA A 1 83 ? -5.949 -6.541 8.253 1.00 86.88 83 ALA A C 1
ATOM 638 O O . ALA A 1 83 ? -6.679 -7.534 8.217 1.00 86.88 83 ALA A O 1
ATOM 639 N N . PRO A 1 84 ? -5.845 -5.788 9.369 1.00 86.19 84 PRO A N 1
ATOM 640 C CA . PRO A 1 84 ? -6.453 -6.172 10.649 1.00 86.19 84 PRO A CA 1
ATOM 641 C C . PRO A 1 84 ? -7.985 -6.272 10.619 1.00 86.19 84 PRO A C 1
ATOM 643 O O . PRO A 1 84 ? -8.589 -7.025 11.381 1.00 86.19 84 PRO A O 1
ATOM 646 N N . HIS A 1 85 ? -8.646 -5.520 9.736 1.00 86.06 85 HIS A N 1
ATOM 647 C CA . HIS A 1 85 ? -10.111 -5.495 9.648 1.00 86.06 85 HIS A CA 1
ATOM 648 C C . HIS A 1 85 ? -10.669 -6.518 8.653 1.00 86.06 85 HIS A C 1
ATOM 650 O O . HIS A 1 85 ? -11.893 -6.667 8.534 1.00 86.06 85 HIS A O 1
ATOM 656 N N . THR A 1 86 ? -9.790 -7.196 7.914 1.00 86.00 86 THR A N 1
ATOM 657 C CA . THR A 1 86 ? -10.167 -8.121 6.853 1.00 86.00 86 THR A CA 1
ATOM 658 C C . THR A 1 86 ? -10.473 -9.494 7.433 1.00 86.00 86 THR A C 1
ATOM 660 O O . THR A 1 86 ? -9.658 -10.078 8.135 1.00 86.00 86 THR A O 1
ATOM 663 N N . ARG A 1 87 ? -11.651 -10.043 7.116 1.00 83.38 87 ARG A N 1
ATOM 664 C CA . ARG A 1 87 ? -12.035 -11.398 7.551 1.00 83.38 87 ARG A CA 1
ATOM 665 C C . ARG A 1 87 ? -11.607 -12.479 6.566 1.00 83.38 87 ARG A C 1
ATOM 667 O O . ARG A 1 87 ? -11.273 -13.583 6.973 1.00 83.38 87 ARG A O 1
ATOM 674 N N . ARG A 1 88 ? -11.670 -12.176 5.266 1.00 85.19 88 ARG A N 1
ATOM 675 C CA . ARG A 1 88 ? -11.351 -13.114 4.184 1.00 85.19 88 ARG A CA 1
ATOM 676 C C . ARG A 1 88 ? -10.478 -12.435 3.141 1.00 85.19 88 ARG A C 1
ATOM 678 O O . ARG A 1 88 ? -10.927 -11.479 2.500 1.00 85.19 88 ARG A O 1
ATOM 685 N N . VAL A 1 89 ? -9.272 -12.970 2.984 1.00 86.31 89 VAL A N 1
ATOM 686 C CA . VAL A 1 89 ? -8.285 -12.595 1.968 1.00 86.31 89 VAL A CA 1
ATOM 687 C C . VAL A 1 89 ? -8.265 -13.688 0.902 1.00 86.31 89 VAL A C 1
ATOM 689 O O . VAL A 1 89 ? -8.212 -14.867 1.239 1.00 86.31 89 VAL A O 1
ATOM 692 N N . GLU A 1 90 ? -8.345 -13.305 -0.368 1.00 86.88 90 GLU A N 1
ATOM 693 C CA . GLU A 1 90 ? -8.178 -14.213 -1.509 1.00 86.88 90 GLU A CA 1
ATOM 694 C C . GLU A 1 90 ? -7.033 -13.720 -2.390 1.00 86.88 90 GLU A C 1
ATOM 696 O O . GLU A 1 90 ? -6.954 -12.532 -2.708 1.00 86.88 90 GLU A O 1
ATOM 701 N N . GLU A 1 91 ? -6.164 -14.636 -2.805 1.00 86.69 91 GLU A N 1
ATOM 702 C CA . GLU A 1 91 ? -5.157 -14.359 -3.823 1.00 86.69 91 GLU A CA 1
ATOM 703 C C . GLU A 1 91 ? -5.630 -14.880 -5.178 1.00 86.69 91 GLU A C 1
ATOM 705 O O . GLU A 1 91 ? -6.203 -15.963 -5.283 1.00 86.69 91 GLU A O 1
ATOM 710 N N . THR A 1 92 ? -5.408 -14.104 -6.233 1.00 86.31 92 THR A N 1
ATOM 711 C CA . THR A 1 92 ? -5.714 -14.509 -7.610 1.00 86.31 92 THR A CA 1
ATOM 712 C C . THR A 1 92 ? -4.464 -14.335 -8.464 1.00 86.31 92 THR A C 1
ATOM 714 O O . THR A 1 92 ? -3.883 -13.248 -8.436 1.00 86.31 92 THR A O 1
ATOM 717 N N . PRO A 1 93 ? -4.011 -15.364 -9.201 1.00 83.38 93 PRO A N 1
ATOM 718 C CA . PRO A 1 93 ? -2.863 -15.221 -10.087 1.00 83.38 93 PRO 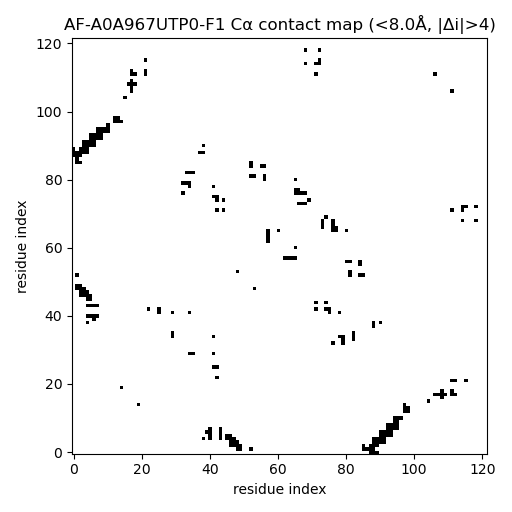A CA 1
ATOM 719 C C . PRO A 1 93 ? -3.167 -14.195 -11.182 1.00 83.38 93 PRO A C 1
ATOM 721 O O . PRO A 1 93 ? -4.259 -14.170 -11.749 1.00 83.38 93 PRO A O 1
ATOM 724 N N . SER A 1 94 ? -2.198 -13.331 -11.463 1.00 79.88 94 SER A N 1
ATOM 725 C CA . SER A 1 94 ? -2.268 -12.333 -12.522 1.00 79.88 94 SER A CA 1
ATOM 726 C C . SER A 1 94 ? -0.922 -12.250 -13.225 1.00 79.88 94 SER A C 1
ATOM 728 O O . SER A 1 94 ? 0.091 -11.910 -12.614 1.00 79.88 94 SER A O 1
ATOM 730 N N . GLU A 1 95 ? -0.925 -12.470 -14.535 1.00 75.62 95 GLU A N 1
ATOM 731 C CA . GLU A 1 95 ? 0.228 -12.166 -15.379 1.00 75.62 95 GLU A CA 1
ATOM 732 C C . GLU A 1 95 ? 0.382 -10.650 -15.502 1.00 75.62 95 GLU A C 1
ATOM 734 O O . GLU A 1 95 ? -0.550 -9.944 -15.901 1.00 75.62 95 GLU A O 1
ATOM 739 N N . VAL A 1 96 ? 1.567 -10.133 -15.183 1.00 70.25 96 VAL A N 1
ATOM 740 C CA . VAL A 1 96 ? 1.879 -8.723 -15.415 1.00 70.25 96 VAL A CA 1
ATOM 7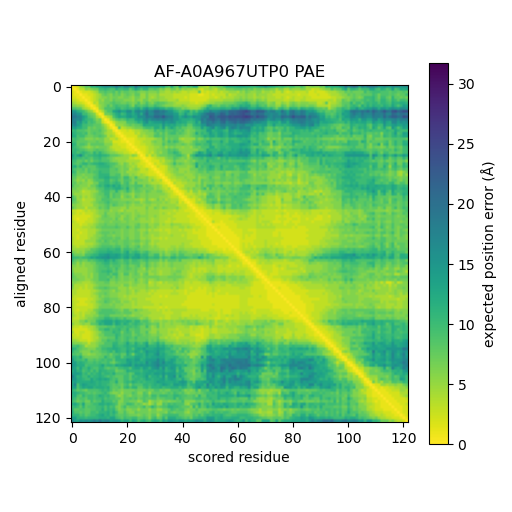41 C C . VAL A 1 96 ? 2.759 -8.595 -16.642 1.00 70.25 96 VAL A C 1
ATOM 743 O O . VAL A 1 96 ? 3.907 -9.019 -16.668 1.00 70.25 96 VAL A O 1
ATOM 746 N N . ARG A 1 97 ? 2.186 -7.969 -17.667 1.00 70.19 97 ARG A N 1
ATOM 747 C CA . ARG A 1 97 ? 2.789 -7.786 -18.987 1.00 70.19 97 ARG A CA 1
ATOM 748 C C . ARG A 1 97 ? 3.466 -6.424 -19.091 1.00 70.19 97 ARG A C 1
ATOM 750 O O . ARG A 1 97 ? 2.854 -5.431 -19.495 1.00 70.19 97 ARG A O 1
ATOM 757 N N . TYR A 1 98 ? 4.721 -6.357 -18.640 1.00 67.19 98 TYR A N 1
ATOM 758 C CA . TYR A 1 98 ? 5.538 -5.136 -18.686 1.00 67.19 98 TYR A CA 1
ATOM 759 C C . TYR A 1 98 ? 6.023 -4.784 -20.105 1.00 67.19 98 TYR A C 1
ATOM 761 O O . TYR A 1 98 ? 6.364 -3.628 -20.359 1.00 67.19 98 TYR A O 1
ATOM 769 N N . ASP A 1 99 ? 5.985 -5.744 -21.028 1.00 64.50 99 ASP A N 1
ATOM 770 C CA . ASP A 1 99 ? 6.251 -5.624 -22.466 1.00 64.50 99 ASP A CA 1
ATOM 771 C C . ASP A 1 99 ? 5.291 -4.650 -23.171 1.00 64.50 99 ASP A C 1
ATOM 773 O O . ASP A 1 99 ? 5.693 -3.899 -24.056 1.00 64.50 99 ASP A O 1
ATOM 777 N N . ARG A 1 100 ? 4.028 -4.571 -22.729 1.00 67.81 100 ARG A N 1
ATOM 778 C CA . ARG A 1 100 ? 2.998 -3.699 -23.335 1.00 67.81 100 ARG A CA 1
ATOM 779 C C . ARG A 1 100 ? 3.035 -2.249 -22.853 1.00 67.81 100 ARG A C 1
ATOM 781 O O . ARG A 1 100 ? 2.083 -1.485 -23.038 1.00 67.81 100 ARG A O 1
ATOM 788 N N . ARG A 1 101 ? 4.106 -1.840 -22.178 1.00 67.00 101 ARG A N 1
ATOM 789 C CA . ARG A 1 101 ? 4.161 -0.540 -21.514 1.00 67.00 101 ARG A CA 1
ATOM 790 C C . ARG A 1 101 ? 4.439 0.592 -22.509 1.00 67.00 101 ARG A C 1
ATOM 792 O O . ARG A 1 101 ? 5.583 0.922 -22.787 1.00 67.00 101 ARG A O 1
ATOM 799 N N . ALA A 1 102 ? 3.387 1.295 -22.927 1.00 68.19 102 ALA A N 1
ATOM 800 C CA . ALA A 1 102 ? 3.485 2.452 -23.829 1.00 68.19 102 ALA A CA 1
ATOM 801 C C . ALA A 1 102 ? 4.200 3.691 -23.232 1.00 68.19 102 ALA A C 1
ATOM 803 O O . ALA A 1 102 ? 4.512 4.639 -23.948 1.00 68.19 102 ALA A O 1
ATOM 804 N N . ARG A 1 103 ? 4.446 3.731 -21.911 1.00 73.50 103 ARG A N 1
ATOM 805 C CA . ARG A 1 103 ? 4.994 4.907 -21.207 1.00 73.50 103 ARG A CA 1
ATOM 806 C C . ARG A 1 103 ? 6.088 4.542 -20.207 1.00 73.50 103 ARG A C 1
ATOM 808 O O . ARG A 1 103 ? 5.900 3.661 -19.367 1.00 73.50 103 A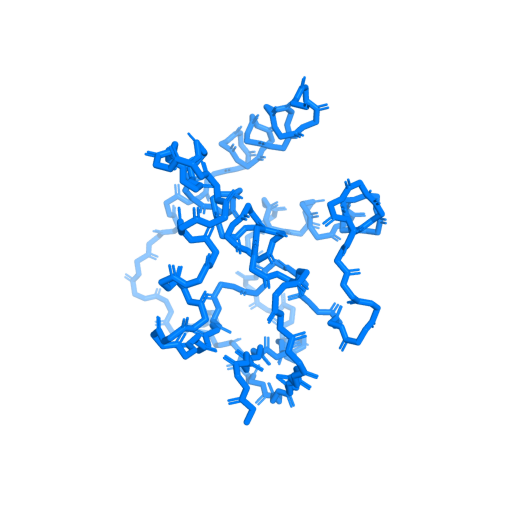RG A O 1
ATOM 815 N N . ARG A 1 104 ? 7.182 5.315 -20.199 1.00 69.38 104 ARG A N 1
ATOM 816 C CA . ARG A 1 104 ? 8.297 5.153 -19.247 1.00 69.38 104 ARG A CA 1
ATOM 817 C C . ARG A 1 104 ? 7.814 5.190 -17.790 1.00 69.38 104 ARG A C 1
ATOM 819 O O . ARG A 1 104 ? 6.906 5.949 -17.430 1.00 69.38 104 ARG A O 1
ATOM 826 N N . SER A 1 105 ? 8.436 4.365 -16.945 1.00 68.12 105 SER A N 1
ATOM 827 C CA . SER A 1 105 ? 8.129 4.302 -15.515 1.00 68.12 105 SER A CA 1
ATOM 828 C C . SER A 1 105 ? 8.284 5.662 -14.836 1.00 68.12 105 SER A C 1
ATOM 830 O O . SER A 1 105 ? 9.313 6.316 -14.982 1.00 68.12 105 SER A O 1
ATOM 832 N N . ARG A 1 106 ? 7.268 6.074 -14.061 1.00 71.00 106 ARG A N 1
ATOM 833 C CA . ARG A 1 106 ? 7.373 7.229 -13.145 1.00 71.00 106 ARG A CA 1
ATOM 834 C C . ARG A 1 106 ? 8.161 6.886 -11.876 1.00 71.00 106 ARG A C 1
ATOM 836 O O . ARG A 1 106 ? 8.595 7.798 -11.175 1.00 71.00 106 ARG A O 1
ATOM 843 N N . GLN A 1 107 ? 8.320 5.592 -11.594 1.00 65.06 107 GLN A N 1
ATOM 844 C CA . GLN A 1 107 ? 9.091 5.081 -10.470 1.00 65.06 107 GLN A CA 1
ATOM 845 C C . GLN A 1 107 ? 10.558 4.991 -10.883 1.00 65.06 107 GLN A C 1
ATOM 847 O O . GLN A 1 107 ? 10.912 4.200 -11.761 1.00 65.06 107 GLN A O 1
ATOM 852 N N . THR A 1 108 ? 11.388 5.832 -10.273 1.00 68.62 108 THR A N 1
ATOM 853 C CA . THR A 1 108 ? 12.849 5.781 -10.382 1.00 68.62 108 THR A CA 1
ATOM 854 C C . THR A 1 108 ? 13.426 5.044 -9.177 1.00 68.62 108 THR A C 1
ATOM 856 O O . THR A 1 108 ? 12.808 5.016 -8.113 1.00 68.62 108 THR A O 1
ATOM 859 N N . LEU A 1 109 ? 14.628 4.480 -9.325 1.00 68.69 109 LEU A N 1
ATOM 860 C CA . LEU A 1 109 ? 15.334 3.787 -8.238 1.00 68.69 109 LEU A CA 1
ATOM 861 C C . LEU A 1 109 ? 15.482 4.674 -6.994 1.00 68.69 109 LEU A C 1
ATOM 863 O O . LEU A 1 109 ? 15.194 4.233 -5.890 1.00 68.69 109 LEU A O 1
ATOM 867 N N . TRP A 1 110 ? 15.833 5.947 -7.186 1.00 66.62 110 TRP A N 1
ATOM 868 C CA . TRP A 1 110 ? 15.978 6.915 -6.098 1.00 66.62 110 TRP A CA 1
ATOM 869 C C . TRP A 1 110 ? 14.673 7.235 -5.370 1.00 66.62 110 TRP A C 1
ATOM 871 O O . TRP A 1 110 ? 14.685 7.381 -4.152 1.00 66.62 110 TRP A O 1
ATOM 881 N N . LYS A 1 111 ? 13.547 7.339 -6.090 1.00 74.88 111 LYS A N 1
ATOM 882 C CA . LYS A 1 111 ? 12.236 7.534 -5.453 1.00 74.88 111 LYS A CA 1
ATOM 883 C C . LYS A 1 111 ? 11.848 6.299 -4.649 1.00 74.88 111 LYS A C 1
ATOM 885 O O . LYS A 1 111 ? 11.533 6.431 -3.479 1.00 74.88 111 LYS A O 1
ATOM 890 N N . ALA A 1 112 ? 12.016 5.112 -5.231 1.00 73.81 112 ALA A N 1
ATOM 891 C CA . ALA A 1 112 ? 11.753 3.857 -4.538 1.00 73.81 112 ALA A CA 1
ATOM 892 C C . ALA A 1 112 ? 12.611 3.689 -3.271 1.00 73.81 112 ALA A C 1
ATOM 894 O O . ALA A 1 112 ? 12.094 3.305 -2.228 1.00 73.81 112 ALA A O 1
ATOM 895 N N . ALA A 1 113 ? 13.900 4.036 -3.333 1.00 74.31 113 ALA A N 1
ATOM 896 C CA . ALA A 1 113 ? 14.794 3.989 -2.180 1.00 74.31 113 ALA A CA 1
ATOM 897 C C . ALA A 1 113 ? 14.422 5.018 -1.098 1.00 74.31 113 ALA A C 1
ATOM 899 O O . ALA A 1 113 ? 14.440 4.687 0.085 1.00 74.31 113 ALA A O 1
ATOM 900 N N . ARG A 1 114 ? 14.060 6.251 -1.487 1.00 80.12 114 ARG A N 1
ATOM 901 C CA . ARG A 1 114 ? 13.597 7.279 -0.541 1.00 80.12 114 ARG A CA 1
ATOM 902 C C . ARG A 1 114 ? 12.313 6.839 0.154 1.00 80.12 114 ARG A C 1
ATOM 904 O O . ARG A 1 114 ? 12.264 6.899 1.373 1.00 80.12 114 ARG A O 1
ATOM 911 N N . ASP A 1 115 ? 11.328 6.370 -0.605 1.00 76.75 115 ASP A N 1
ATOM 912 C CA . ASP A 1 115 ? 10.057 5.886 -0.063 1.00 76.75 115 ASP A CA 1
ATOM 913 C C . ASP A 1 115 ? 10.286 4.707 0.900 1.00 76.75 115 ASP A C 1
ATOM 915 O O . ASP A 1 115 ? 9.643 4.621 1.939 1.00 76.75 115 ASP A O 1
ATOM 919 N N . TYR A 1 116 ? 11.248 3.826 0.598 1.00 74.31 116 TYR A N 1
ATOM 920 C CA . TYR A 1 116 ? 11.608 2.694 1.458 1.00 74.31 116 TYR A CA 1
ATOM 921 C C . TYR A 1 116 ? 12.224 3.164 2.781 1.00 74.31 116 TYR A C 1
ATOM 923 O O . TYR A 1 116 ? 11.864 2.672 3.846 1.00 74.31 116 TYR A O 1
ATOM 931 N N . LEU A 1 117 ? 13.131 4.143 2.721 1.00 77.56 117 LEU A N 1
ATOM 932 C CA . LEU A 1 117 ? 13.731 4.762 3.905 1.00 77.56 117 LEU A CA 1
ATOM 933 C C . LEU A 1 117 ? 12.702 5.510 4.759 1.00 77.56 117 LEU A C 1
ATOM 935 O O . LEU A 1 117 ? 12.764 5.429 5.982 1.00 77.56 117 LEU A O 1
ATOM 939 N N . ASP A 1 118 ? 11.773 6.226 4.130 1.00 81.44 118 ASP A N 1
ATOM 940 C CA . ASP A 1 118 ? 10.718 6.973 4.821 1.00 81.44 118 ASP A CA 1
ATOM 941 C C . ASP A 1 118 ? 9.783 6.016 5.577 1.00 81.44 118 ASP A C 1
ATOM 943 O O . ASP A 1 118 ? 9.530 6.172 6.770 1.00 81.44 118 ASP A O 1
ATOM 947 N N . LEU A 1 119 ? 9.403 4.924 4.915 1.00 76.69 119 LEU A N 1
ATOM 948 C CA . LEU A 1 119 ? 8.564 3.863 5.464 1.00 76.69 119 LEU A CA 1
ATOM 949 C C . LEU A 1 119 ? 9.278 3.044 6.565 1.00 76.69 119 LEU A C 1
ATOM 951 O O . LEU A 1 119 ? 8.646 2.514 7.483 1.00 76.69 119 LEU A O 1
ATOM 955 N N . LEU A 1 120 ? 10.614 2.975 6.533 1.00 74.75 120 LEU A N 1
ATOM 956 C CA . LEU A 1 120 ? 11.420 2.410 7.619 1.00 74.75 120 LEU A CA 1
ATOM 957 C C . LEU A 1 120 ? 11.535 3.321 8.848 1.00 74.75 120 LEU A C 1
ATOM 959 O O . LEU A 1 120 ? 11.718 2.790 9.942 1.00 74.75 120 LEU A O 1
ATOM 963 N N . ARG A 1 121 ? 11.423 4.643 8.691 1.00 74.81 121 ARG A N 1
ATOM 964 C CA . ARG A 1 121 ? 11.528 5.621 9.791 1.00 74.81 121 ARG A CA 1
ATOM 965 C C . ARG A 1 121 ? 10.228 5.840 10.564 1.00 74.81 121 ARG A C 1
ATOM 967 O O . ARG A 1 121 ? 10.288 6.390 11.659 1.00 74.81 121 ARG A O 1
ATOM 974 N N . ARG A 1 122 ? 9.095 5.444 9.987 1.00 66.19 122 ARG A N 1
ATOM 975 C CA . ARG A 1 122 ? 7.783 5.416 10.645 1.00 66.19 122 ARG A CA 1
ATOM 976 C C . ARG A 1 122 ? 7.697 4.300 11.682 1.00 66.19 122 ARG A C 1
ATOM 978 O O . ARG A 1 122 ? 7.015 4.514 12.700 1.00 66.19 122 ARG A O 1
#

pLDDT: mean 78.39, std 9.0, range [56.06, 91.81]

Solvent-accessible surface area (backbone atoms only — not comparable to full-atom values): 7399 Å² total; per-residue (Å²): 113,49,31,38,40,35,31,70,48,88,58,76,63,75,65,55,68,34,58,57,56,54,56,72,46,40,76,64,49,38,66,75,46,68,47,60,84,88,55,89,48,74,77,50,83,54,64,50,71,39,68,70,55,54,55,47,38,44,59,75,50,72,74,53,78,78,57,88,52,68,73,72,52,21,53,37,38,47,47,39,61,40,47,86,76,54,88,39,80,39,76,41,85,36,82,60,71,52,83,75,57,92,63,82,76,88,75,44,49,70,56,49,52,49,47,50,52,54,66,69,74,108

Mean predicted aligned error: 7.52 Å

Sequence (122 aa):
ADLVVARQEDSDEGVPLALRCVRRGLPWLGRKFEIPETISDPLSGLRAYRVGLLKRAMRENGGEPLLRHSGWAGSLELLAAVAPHTRRVEETPSEVRYDRRARRSRQTLWKAARDYLDLLRR

Radius of gyration: 14.66 Å; Cα contacts (8 Å, |Δi|>4): 142; chains: 1; bounding box: 33×26×38 Å

Secondary structure (DSSP, 8-state):
--EEEEEEE---TT--HHHHHHHHTHHHHHHHTT--TT-S-TT---EEE-HHHHHHHHHHTTTS-S--S-HHHHHHHHHHHHGGG-S-EEEEEEE--GGG--S--S--HHHHHHHHHHHHH-

Foldseek 3Di:
DQKEAADEDDPVPQDPPLVVVVVVCVVVLCVVLVQPPQDPDLQRLDMDHHPVLVVVLCVVVVNDDQADDDDSLRSSSVRSSSRVSDPDYHYDYDYDCNVPDPDDDPDDNVNSVVSVVVSVVD